Protein AF-A0A022GMH8-F1 (afdb_monomer_lite)

pLDDT: mean 82.44, std 16.6, range [47.62, 97.75]

Sequence (95 aa):
MAPAPASAAEPEPAGDPAERACRGIVFPIDLPARLEAVERELILQALAQTNFNRTAAAPLLGLNLRQLRYRIQQLGIREAMDAADRSAVEGEGTS

Radius of gyration: 18.47 Å; ch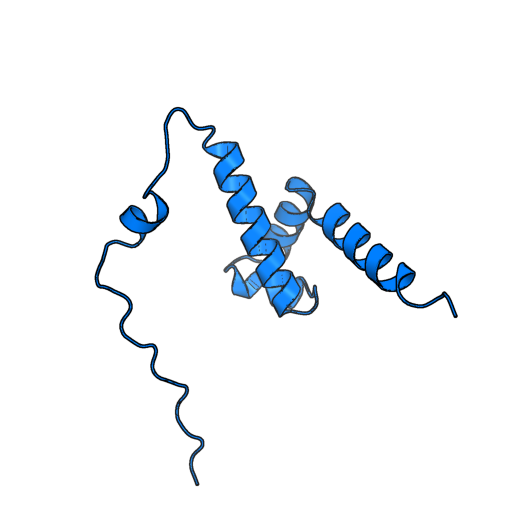ains: 1; bounding box: 39×50×44 Å

Structure (mmCIF, N/CA/C/O backbone):
data_AF-A0A022GMH8-F1
#
_entry.id   AF-A0A022GMH8-F1
#
loop_
_atom_site.group_PDB
_atom_site.id
_atom_site.type_symbol
_atom_site.label_atom_id
_atom_site.label_alt_id
_atom_site.label_comp_id
_atom_site.label_asym_id
_atom_site.label_entity_id
_atom_site.label_seq_id
_atom_site.pdbx_PDB_ins_code
_atom_site.Cartn_x
_atom_site.Cartn_y
_atom_site.Cartn_z
_atom_site.occupancy
_atom_site.B_iso_or_equiv
_atom_site.auth_seq_id
_atom_site.auth_comp_id
_atom_site.auth_asym_id
_atom_site.auth_atom_id
_atom_site.pdbx_PDB_model_num
ATOM 1 N N . MET A 1 1 ? -31.198 -10.768 25.517 1.00 47.62 1 MET A N 1
ATOM 2 C CA . MET A 1 1 ? -31.346 -11.107 24.088 1.00 47.62 1 MET A CA 1
ATOM 3 C C . MET A 1 1 ? -29.985 -10.877 23.454 1.00 47.62 1 MET A C 1
ATOM 5 O O . MET A 1 1 ? -29.527 -9.743 23.454 1.00 47.62 1 MET A O 1
ATOM 9 N N . ALA A 1 2 ? -29.267 -11.950 23.120 1.00 53.09 2 ALA A N 1
ATOM 10 C CA . ALA A 1 2 ? -27.915 -11.870 22.567 1.00 53.09 2 ALA A CA 1
ATOM 11 C C . ALA A 1 2 ? -27.951 -11.262 21.149 1.00 53.09 2 ALA A C 1
ATOM 13 O O . ALA A 1 2 ? -28.904 -11.549 20.421 1.00 53.09 2 ALA A O 1
ATOM 14 N N . PRO A 1 3 ? -26.963 -10.446 20.735 1.00 60.69 3 PRO A N 1
ATOM 15 C CA . PRO A 1 3 ? -26.812 -10.087 19.332 1.00 60.69 3 PRO A CA 1
ATOM 16 C C . PRO A 1 3 ? -26.392 -11.325 18.528 1.00 60.69 3 PRO A C 1
ATOM 18 O O . PRO A 1 3 ? -25.570 -12.126 18.975 1.00 60.69 3 PRO A O 1
ATOM 21 N N . ALA A 1 4 ? -27.006 -11.484 17.357 1.00 54.09 4 ALA A N 1
ATOM 22 C CA . ALA A 1 4 ? -26.732 -12.561 16.417 1.00 54.09 4 ALA A CA 1
ATOM 23 C C . ALA A 1 4 ? -25.241 -12.581 16.019 1.00 54.09 4 ALA A C 1
ATOM 25 O O . ALA A 1 4 ? -24.664 -11.512 15.799 1.00 54.09 4 ALA A O 1
ATOM 26 N N . PRO A 1 5 ? -24.604 -13.762 15.915 1.00 56.34 5 PRO A N 1
ATOM 27 C CA . PRO A 1 5 ? -23.258 -13.855 15.376 1.00 56.34 5 PRO A CA 1
ATOM 28 C C . PRO A 1 5 ? -23.266 -13.421 13.908 1.00 56.34 5 PRO A C 1
ATOM 30 O O . PRO A 1 5 ? -24.176 -13.758 13.148 1.00 56.34 5 PRO A O 1
ATOM 33 N N . ALA A 1 6 ? -22.241 -12.649 13.549 1.00 56.31 6 ALA A N 1
ATOM 34 C CA . ALA A 1 6 ? -21.926 -12.262 12.187 1.00 56.31 6 ALA A CA 1
ATOM 35 C C . ALA A 1 6 ? -22.020 -13.474 11.256 1.00 56.31 6 ALA A C 1
ATOM 37 O O . ALA A 1 6 ? -21.540 -14.559 11.590 1.00 56.31 6 ALA A O 1
ATOM 38 N N . SER A 1 7 ? -22.667 -13.248 10.113 1.00 55.72 7 SER A N 1
ATOM 39 C CA . SER A 1 7 ? -22.816 -14.191 9.013 1.00 55.72 7 SER A CA 1
ATOM 40 C C . SER A 1 7 ? -21.538 -15.001 8.834 1.00 55.72 7 SER A C 1
ATOM 42 O O . SER A 1 7 ? -20.483 -14.453 8.511 1.00 55.72 7 SER A O 1
ATOM 44 N N . ALA A 1 8 ? -21.653 -16.303 9.085 1.00 51.81 8 ALA A N 1
ATOM 45 C CA . ALA A 1 8 ? -20.647 -17.276 8.727 1.00 51.81 8 ALA A CA 1
ATOM 46 C C . ALA A 1 8 ? -20.331 -17.091 7.241 1.00 51.81 8 ALA A C 1
ATOM 48 O O . ALA A 1 8 ? -21.229 -17.140 6.400 1.00 51.81 8 ALA A O 1
ATOM 49 N N . ALA A 1 9 ? -19.060 -16.823 6.951 1.00 54.38 9 ALA A N 1
ATOM 50 C CA . ALA A 1 9 ? -18.524 -16.915 5.611 1.00 54.38 9 ALA A CA 1
ATOM 51 C C . ALA A 1 9 ? -18.862 -18.307 5.067 1.00 54.38 9 ALA A C 1
ATOM 53 O O . ALA A 1 9 ? -18.509 -19.323 5.674 1.00 54.38 9 ALA A O 1
ATOM 54 N N . GLU A 1 10 ? -19.586 -18.343 3.955 1.00 52.91 10 GLU A N 1
ATOM 55 C CA . GLU A 1 10 ? -19.714 -19.545 3.144 1.00 52.91 10 GLU A CA 1
ATOM 56 C C . GLU A 1 10 ? -18.303 -20.065 2.807 1.00 52.91 10 GLU A C 1
ATOM 58 O O . GLU A 1 10 ? -17.378 -19.267 2.619 1.00 52.91 10 GLU A O 1
ATOM 63 N N . PRO A 1 11 ? -18.087 -21.389 2.762 1.00 59.16 11 PRO A N 1
ATOM 64 C CA . PRO A 1 11 ? -16.795 -21.938 2.387 1.00 59.16 11 PRO A CA 1
ATOM 65 C C . PRO A 1 11 ? -16.537 -21.652 0.899 1.00 59.16 11 PRO A C 1
ATOM 67 O O . PRO A 1 11 ? -17.041 -22.347 0.019 1.00 59.16 11 PRO A O 1
ATOM 70 N N . GLU A 1 12 ? -15.744 -20.616 0.625 1.00 59.72 12 GLU A N 1
ATOM 71 C CA . GLU A 1 12 ? -15.061 -20.387 -0.655 1.00 59.72 12 GLU A CA 1
ATOM 72 C C . GLU A 1 12 ? -14.362 -21.687 -1.122 1.00 59.72 12 GLU A C 1
ATOM 74 O O . GLU A 1 12 ? -13.872 -22.456 -0.287 1.00 59.72 12 GLU A O 1
ATOM 79 N N . PRO A 1 13 ? -14.291 -21.972 -2.438 1.00 60.72 13 PRO A N 1
ATOM 80 C CA . PRO A 1 13 ? -13.807 -23.253 -2.941 1.00 60.72 13 PRO A CA 1
ATOM 81 C C . PRO A 1 13 ? -12.371 -23.517 -2.474 1.00 60.72 13 PRO A C 1
ATOM 83 O O . PRO A 1 13 ? -11.493 -22.660 -2.592 1.00 60.72 13 PRO A O 1
ATOM 86 N N . ALA A 1 14 ? -12.148 -24.725 -1.955 1.00 63.59 14 ALA A N 1
ATOM 87 C CA . ALA A 1 14 ? -10.869 -25.234 -1.476 1.00 63.59 14 ALA A CA 1
ATOM 88 C C . ALA A 1 14 ? -9.831 -25.316 -2.614 1.00 63.59 14 ALA A C 1
ATOM 90 O O . ALA A 1 14 ? -9.658 -26.356 -3.244 1.00 63.59 14 ALA A O 1
ATOM 91 N N . GLY A 1 15 ? -9.156 -24.204 -2.891 1.00 70.06 15 GLY A N 1
ATOM 92 C CA . GLY A 1 15 ? -8.040 -24.106 -3.827 1.00 70.06 15 GLY A CA 1
ATOM 93 C C . GLY A 1 15 ? -6.931 -23.228 -3.257 1.00 70.06 15 GLY A C 1
ATOM 94 O O . GLY A 1 15 ? -7.182 -22.382 -2.396 1.00 70.06 15 GLY A O 1
ATOM 95 N N . ASP A 1 16 ? -5.705 -23.436 -3.731 1.00 84.38 16 ASP A N 1
ATOM 96 C CA . ASP A 1 16 ? -4.546 -22.670 -3.279 1.00 84.38 16 ASP A CA 1
ATOM 97 C C . ASP A 1 16 ? -4.720 -21.174 -3.644 1.00 84.38 16 ASP A C 1
ATOM 99 O O . ASP A 1 16 ? -4.970 -20.843 -4.812 1.00 84.38 16 ASP A O 1
ATOM 103 N N . PRO A 1 17 ? -4.629 -20.242 -2.673 1.00 84.38 17 PRO A N 1
ATOM 104 C CA . PRO A 1 17 ? -4.827 -18.816 -2.930 1.00 84.38 17 PRO A CA 1
ATOM 105 C C . PRO A 1 17 ? -3.789 -18.249 -3.906 1.00 84.38 17 PRO A C 1
ATOM 107 O O . PRO A 1 17 ? -4.105 -17.334 -4.671 1.00 84.38 17 PRO A O 1
ATOM 110 N N . ALA A 1 18 ? -2.572 -18.799 -3.919 1.00 84.75 18 ALA A N 1
ATOM 111 C CA . ALA A 1 18 ? -1.517 -18.382 -4.829 1.00 84.75 18 ALA A CA 1
ATOM 112 C C . ALA A 1 18 ? -1.824 -18.827 -6.265 1.00 84.75 18 ALA A C 1
ATOM 114 O O . ALA A 1 18 ? -1.672 -18.032 -7.193 1.00 84.75 18 ALA A O 1
ATOM 115 N N . GLU A 1 19 ? -2.333 -20.050 -6.459 1.00 89.19 19 GLU A N 1
ATOM 116 C CA . GLU A 1 19 ? -2.783 -20.516 -7.781 1.00 89.19 19 GLU A CA 1
ATOM 117 C C . GLU A 1 19 ? -3.861 -19.582 -8.345 1.00 89.19 19 GLU A C 1
ATOM 119 O O . GLU A 1 19 ? -3.815 -19.181 -9.510 1.00 89.19 19 GLU A O 1
ATOM 124 N N . ARG A 1 20 ? -4.809 -19.176 -7.497 1.00 87.44 20 ARG A N 1
ATOM 125 C CA . ARG A 1 20 ? -5.901 -18.275 -7.875 1.00 87.44 20 ARG A CA 1
ATOM 126 C C . ARG A 1 20 ? -5.408 -16.883 -8.260 1.00 87.44 20 ARG A C 1
ATOM 128 O O . ARG A 1 20 ? -5.860 -16.351 -9.270 1.00 87.44 20 ARG A O 1
ATOM 135 N N . ALA A 1 21 ? -4.477 -16.316 -7.496 1.00 86.38 21 ALA A N 1
ATOM 136 C CA . ALA A 1 21 ? -3.884 -15.012 -7.794 1.00 86.38 21 ALA A CA 1
ATOM 137 C C . ALA A 1 21 ? -3.069 -15.023 -9.099 1.00 86.38 21 ALA A C 1
ATOM 139 O O . ALA A 1 21 ? -3.034 -14.024 -9.818 1.00 86.38 21 ALA A O 1
ATOM 140 N N . CYS A 1 22 ? -2.439 -16.156 -9.418 1.00 89.56 22 CYS A N 1
ATOM 141 C CA . CYS A 1 22 ? -1.605 -16.317 -10.607 1.00 89.56 22 CYS A CA 1
ATOM 142 C C . CYS A 1 22 ? -2.379 -16.759 -11.862 1.00 89.56 22 CYS A C 1
ATOM 144 O O . CYS A 1 22 ? -1.826 -16.752 -12.966 1.00 89.56 22 CYS A O 1
ATOM 146 N N . ARG A 1 23 ? -3.652 -17.151 -11.729 1.00 92.56 23 ARG A N 1
ATOM 147 C CA . ARG A 1 23 ? -4.467 -17.642 -12.845 1.00 92.56 23 ARG A CA 1
ATOM 148 C C . ARG A 1 23 ? -4.667 -16.547 -13.898 1.00 92.56 23 ARG A C 1
ATOM 150 O O . ARG A 1 23 ? -5.169 -15.469 -13.603 1.00 92.56 23 ARG A O 1
ATOM 157 N N . GLY A 1 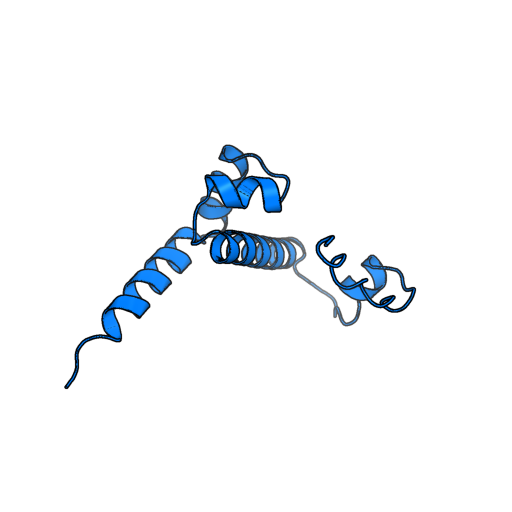24 ? -4.322 -16.854 -15.150 1.00 89.38 24 GLY A N 1
ATOM 158 C CA . GLY A 1 24 ? -4.517 -15.950 -16.292 1.00 89.38 24 GLY A CA 1
ATOM 159 C C . GLY A 1 24 ? -3.395 -14.930 -16.515 1.00 89.38 24 GLY A C 1
ATOM 160 O O . GLY A 1 24 ? -3.533 -14.070 -17.382 1.00 89.38 24 GLY A O 1
ATOM 161 N N . ILE A 1 25 ? -2.281 -15.019 -15.779 1.00 92.69 25 ILE A N 1
ATOM 162 C CA . ILE A 1 25 ? -1.085 -14.218 -16.066 1.00 92.69 25 ILE A CA 1
ATOM 163 C C . ILE A 1 25 ? -0.427 -14.728 -17.356 1.00 92.69 25 ILE A C 1
ATOM 165 O O . ILE A 1 25 ? -0.126 -15.914 -17.487 1.00 92.69 25 ILE A O 1
ATOM 169 N N . VAL A 1 26 ? -0.183 -13.817 -18.301 1.00 93.69 26 VAL A N 1
ATOM 170 C CA . VAL A 1 26 ? 0.507 -14.089 -19.570 1.00 93.69 26 VAL A CA 1
ATOM 171 C C . VAL A 1 26 ? 1.896 -13.465 -19.521 1.00 93.69 26 VAL A C 1
ATOM 173 O O . VAL A 1 26 ? 2.032 -12.299 -19.166 1.00 93.69 26 VAL A O 1
ATOM 176 N N . PHE A 1 27 ? 2.921 -14.236 -19.875 1.00 93.88 27 PHE A N 1
ATOM 177 C CA . PHE A 1 27 ? 4.320 -13.808 -19.834 1.00 93.88 27 PHE A CA 1
ATOM 178 C C . PHE A 1 27 ? 4.819 -13.303 -21.200 1.00 93.88 27 PHE A C 1
ATOM 180 O O . PHE A 1 27 ? 4.318 -13.762 -22.230 1.00 93.88 27 PHE A O 1
ATOM 187 N N . PRO A 1 28 ? 5.843 -12.425 -21.229 1.00 95.06 28 PRO A N 1
ATOM 188 C CA . PRO A 1 28 ? 6.567 -11.858 -20.083 1.00 95.06 28 PRO A CA 1
ATOM 189 C C . PRO A 1 28 ? 5.793 -10.730 -19.381 1.00 95.06 28 PRO A C 1
ATOM 191 O O . PRO A 1 28 ? 5.028 -10.009 -20.014 1.00 95.06 28 PRO A O 1
ATOM 194 N N . ILE A 1 29 ? 6.024 -10.566 -18.075 1.00 95.75 29 ILE A N 1
ATOM 195 C CA . ILE A 1 29 ? 5.452 -9.473 -17.274 1.00 95.75 29 ILE A CA 1
ATOM 196 C C . ILE A 1 29 ? 6.542 -8.614 -16.637 1.00 95.75 29 ILE A C 1
ATOM 198 O O . ILE A 1 29 ? 7.636 -9.100 -16.349 1.00 95.75 29 ILE A O 1
ATOM 202 N N . ASP A 1 30 ? 6.194 -7.364 -16.343 1.00 96.44 30 ASP A N 1
ATOM 203 C CA . ASP A 1 30 ? 6.931 -6.504 -15.418 1.00 96.44 30 ASP A CA 1
ATOM 204 C C . ASP A 1 30 ? 6.400 -6.740 -13.994 1.00 96.44 30 ASP A C 1
ATOM 206 O O . ASP A 1 30 ? 5.329 -6.259 -13.608 1.00 96.44 30 ASP A O 1
ATOM 210 N N . LEU A 1 31 ? 7.115 -7.574 -13.236 1.00 94.69 31 LEU A N 1
ATOM 211 C CA . LEU A 1 31 ? 6.724 -7.935 -11.875 1.00 94.69 31 LEU A CA 1
ATOM 212 C C . LEU A 1 31 ? 6.715 -6.719 -10.922 1.00 94.69 31 LEU A C 1
ATOM 214 O O . LEU A 1 31 ? 5.701 -6.553 -10.238 1.00 94.69 31 LEU A O 1
ATOM 218 N N . PRO A 1 32 ? 7.764 -5.867 -10.866 1.00 95.31 32 PRO A N 1
ATOM 219 C CA . PRO A 1 32 ? 7.744 -4.635 -10.073 1.00 95.31 32 PRO A CA 1
ATOM 220 C C . PRO A 1 32 ? 6.499 -3.773 -10.312 1.00 95.31 32 PRO A C 1
ATOM 222 O O . PRO A 1 32 ? 5.763 -3.502 -9.362 1.00 95.31 32 PRO A O 1
ATOM 225 N N . ALA A 1 33 ? 6.196 -3.434 -11.569 1.00 93.56 33 ALA A N 1
ATOM 226 C CA . ALA A 1 33 ? 5.054 -2.578 -11.896 1.00 93.56 33 ALA A CA 1
ATOM 227 C C . ALA A 1 33 ? 3.711 -3.207 -11.483 1.00 93.56 33 ALA A C 1
ATOM 229 O O . ALA A 1 33 ? 2.798 -2.527 -11.007 1.00 93.56 33 ALA A O 1
ATOM 230 N N . ARG A 1 34 ? 3.577 -4.532 -11.626 1.00 94.25 34 ARG A N 1
ATOM 231 C CA . ARG A 1 34 ? 2.363 -5.248 -11.219 1.00 94.25 34 ARG A CA 1
ATOM 232 C C . ARG A 1 34 ? 2.160 -5.226 -9.704 1.00 94.25 34 ARG A C 1
ATOM 234 O O . ARG A 1 34 ? 1.027 -5.042 -9.261 1.00 94.25 34 ARG A O 1
ATOM 241 N N . LEU A 1 35 ? 3.223 -5.419 -8.923 1.00 94.81 35 LEU A N 1
ATOM 242 C CA . LEU A 1 35 ? 3.150 -5.382 -7.460 1.00 94.81 35 LEU A CA 1
ATOM 243 C C . LEU A 1 35 ? 2.835 -3.976 -6.947 1.00 94.81 35 LEU A C 1
ATOM 245 O O . LEU A 1 35 ? 2.017 -3.843 -6.041 1.00 94.81 35 LEU A O 1
ATOM 249 N N . GLU A 1 36 ? 3.412 -2.940 -7.557 1.00 94.94 36 GLU A N 1
ATOM 250 C CA . GLU A 1 36 ? 3.090 -1.545 -7.235 1.00 94.94 36 GLU A CA 1
ATOM 251 C C . GLU A 1 36 ? 1.618 -1.222 -7.502 1.00 94.94 36 GLU A C 1
ATOM 253 O O . GLU A 1 36 ? 0.965 -0.597 -6.667 1.00 94.94 36 GLU A O 1
ATOM 258 N N . ALA A 1 37 ? 1.060 -1.700 -8.620 1.00 93.56 37 ALA A N 1
ATOM 259 C CA . ALA A 1 37 ? -0.358 -1.522 -8.925 1.00 93.56 37 ALA A CA 1
ATOM 260 C C . ALA A 1 37 ? -1.261 -2.196 -7.877 1.00 93.56 37 ALA A C 1
ATOM 262 O O . ALA A 1 37 ? -2.208 -1.580 -7.392 1.00 93.56 37 ALA A O 1
ATOM 263 N N . VAL A 1 38 ? -0.954 -3.437 -7.483 1.00 95.25 38 VAL A N 1
ATOM 264 C CA . VAL A 1 38 ? -1.715 -4.145 -6.438 1.00 95.25 38 VAL A CA 1
ATOM 265 C C . VAL A 1 38 ? -1.587 -3.435 -5.090 1.00 95.25 38 VAL A C 1
ATOM 267 O O . VAL A 1 38 ? -2.589 -3.219 -4.412 1.00 95.25 38 VAL A O 1
ATOM 270 N N . GLU A 1 39 ? -0.375 -3.030 -4.704 1.00 96.25 39 GLU A N 1
ATOM 271 C CA . GLU A 1 39 ? -0.143 -2.293 -3.461 1.00 96.25 39 GLU A CA 1
ATOM 272 C C . GLU A 1 39 ? -0.917 -0.968 -3.441 1.00 96.25 39 GLU A C 1
ATOM 274 O O . GLU A 1 39 ? -1.549 -0.631 -2.437 1.00 96.25 39 GLU A O 1
ATOM 279 N N . ARG A 1 40 ? -0.928 -0.242 -4.565 1.00 96.06 40 ARG A N 1
ATOM 280 C CA . 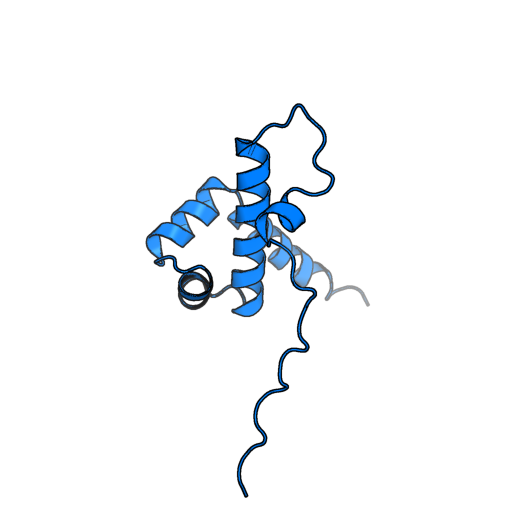ARG A 1 40 ? -1.680 1.003 -4.731 1.00 96.06 40 ARG A CA 1
ATOM 281 C C . ARG A 1 40 ? -3.172 0.804 -4.487 1.00 96.06 40 ARG A C 1
ATOM 283 O O . ARG A 1 40 ? -3.759 1.562 -3.715 1.00 96.06 40 ARG A O 1
ATOM 290 N N . GLU A 1 41 ? -3.771 -0.202 -5.116 1.00 95.88 41 GLU A N 1
ATOM 291 C CA . GLU A 1 41 ? -5.201 -0.497 -4.970 1.00 95.88 41 GLU A CA 1
ATOM 292 C C . GLU A 1 41 ? -5.561 -0.886 -3.531 1.00 95.88 41 GLU A C 1
ATOM 294 O O . GLU A 1 41 ? -6.527 -0.366 -2.973 1.00 95.88 41 GLU A O 1
ATOM 299 N N . LEU A 1 42 ? -4.745 -1.720 -2.878 1.00 96.56 42 LEU A N 1
ATOM 300 C CA . LEU A 1 42 ? -4.963 -2.096 -1.477 1.00 96.56 42 LEU A CA 1
ATOM 301 C C . LEU A 1 42 ? -4.889 -0.885 -0.538 1.00 96.56 42 LEU A C 1
ATOM 303 O O . LEU A 1 42 ? -5.719 -0.740 0.362 1.00 96.56 42 LEU A O 1
ATOM 307 N N . ILE A 1 43 ? -3.926 0.015 -0.758 1.00 95.81 43 ILE A N 1
ATOM 308 C CA . ILE A 1 43 ? -3.805 1.248 0.027 1.00 95.81 43 ILE A CA 1
ATOM 309 C C . ILE A 1 43 ? -5.021 2.152 -0.181 1.00 95.81 43 ILE A C 1
ATOM 311 O O . ILE A 1 43 ? -5.564 2.667 0.797 1.00 95.81 43 ILE A O 1
ATOM 315 N N . LEU A 1 44 ? -5.468 2.337 -1.425 1.00 95.69 44 LEU A N 1
ATOM 316 C CA . LEU A 1 44 ? -6.661 3.127 -1.730 1.00 95.69 44 LEU A CA 1
ATOM 317 C C . LEU A 1 44 ? -7.911 2.542 -1.075 1.00 95.69 44 LEU A C 1
ATOM 319 O O . LEU A 1 44 ? -8.679 3.286 -0.468 1.00 95.69 44 LEU A O 1
ATOM 323 N N . GLN A 1 45 ? -8.087 1.223 -1.126 1.00 95.88 45 GLN A N 1
ATOM 324 C CA . GLN A 1 45 ? -9.225 0.549 -0.510 1.00 95.88 45 GLN A CA 1
ATOM 325 C C . GLN A 1 45 ? -9.221 0.696 1.018 1.00 95.88 45 GLN A C 1
ATOM 327 O O . GLN A 1 45 ? -10.259 0.992 1.610 1.00 95.88 45 GLN A O 1
ATOM 332 N N . ALA A 1 46 ? -8.064 0.536 1.667 1.00 96.94 46 ALA A N 1
ATOM 333 C CA . ALA A 1 46 ? -7.934 0.739 3.109 1.00 96.94 46 ALA A CA 1
ATOM 334 C C . ALA A 1 46 ? -8.204 2.196 3.509 1.00 96.94 46 ALA A C 1
ATOM 336 O O . ALA A 1 46 ? -8.853 2.444 4.521 1.00 96.94 46 ALA A O 1
ATOM 337 N N . LEU A 1 47 ? -7.739 3.164 2.712 1.00 95.31 47 LEU A N 1
ATOM 338 C CA . LEU A 1 47 ? -8.029 4.580 2.930 1.00 95.31 47 LEU A CA 1
ATOM 339 C C . LEU A 1 47 ? -9.516 4.884 2.746 1.00 95.31 47 LEU A C 1
ATOM 341 O O . LEU A 1 47 ? -10.092 5.558 3.591 1.00 95.31 47 LEU A O 1
ATOM 345 N N . ALA A 1 48 ? -10.154 4.375 1.694 1.00 94.38 48 ALA A N 1
ATOM 346 C CA . ALA A 1 48 ? -11.578 4.585 1.452 1.00 94.38 48 ALA A CA 1
ATOM 347 C C . ALA A 1 48 ? -12.437 4.044 2.609 1.00 94.38 48 ALA A C 1
ATOM 349 O O . ALA A 1 48 ? -13.334 4.736 3.081 1.00 94.38 48 ALA A O 1
ATOM 350 N N . GLN A 1 49 ? -12.107 2.859 3.138 1.00 95.56 49 GLN A N 1
ATOM 351 C CA . GLN A 1 49 ? -12.802 2.272 4.292 1.00 95.56 49 GLN A CA 1
ATOM 352 C C . GLN A 1 49 ? -12.690 3.108 5.574 1.00 95.56 49 GLN A C 1
ATOM 354 O O . GLN A 1 49 ? -13.536 2.995 6.458 1.00 95.56 49 GLN A O 1
ATOM 359 N N . THR A 1 50 ? -11.660 3.946 5.696 1.00 95.94 50 THR A N 1
ATOM 360 C CA . THR A 1 50 ? -11.425 4.773 6.884 1.00 95.94 50 THR A CA 1
ATOM 361 C C . THR A 1 50 ? -11.696 6.255 6.649 1.00 95.94 50 THR A C 1
ATOM 363 O O . THR A 1 50 ? -11.196 7.089 7.409 1.00 95.94 50 THR A O 1
ATOM 366 N N . ASN A 1 51 ? -12.463 6.611 5.611 1.00 93.62 51 ASN A N 1
ATOM 367 C CA . ASN A 1 51 ? -12.700 8.002 5.203 1.00 93.62 51 ASN A CA 1
ATOM 368 C C . ASN A 1 51 ? -11.383 8.782 5.035 1.00 93.62 51 ASN A C 1
ATOM 370 O O . ASN A 1 51 ? -11.206 9.885 5.549 1.00 93.62 51 ASN A O 1
ATOM 374 N N . PHE A 1 52 ? -10.413 8.152 4.375 1.00 92.31 52 PHE A N 1
ATOM 375 C CA . PHE A 1 52 ? -9.058 8.644 4.130 1.00 92.31 52 PHE A CA 1
ATOM 376 C C . PHE A 1 52 ? -8.237 8.952 5.397 1.00 92.31 52 PHE A C 1
ATOM 378 O O . PHE A 1 52 ? -7.191 9.613 5.336 1.00 92.31 52 PHE A O 1
ATOM 385 N N . ASN A 1 53 ? -8.632 8.404 6.553 1.00 93.62 53 ASN A N 1
ATOM 386 C CA . ASN A 1 53 ? -7.858 8.491 7.784 1.00 93.62 53 ASN A CA 1
ATOM 387 C C . ASN A 1 53 ? -6.674 7.512 7.758 1.00 93.62 53 ASN A C 1
ATOM 389 O O . ASN A 1 53 ? -6.802 6.318 8.039 1.00 93.62 53 ASN A O 1
ATOM 393 N N . ARG A 1 54 ? -5.480 8.046 7.478 1.00 94.25 54 ARG A N 1
ATOM 394 C CA . ARG A 1 54 ? -4.223 7.279 7.389 1.00 94.25 54 ARG A CA 1
ATOM 395 C C . ARG A 1 54 ? -3.856 6.553 8.682 1.00 94.25 54 ARG A C 1
ATOM 397 O O . ARG A 1 54 ? -3.291 5.466 8.624 1.00 94.25 54 ARG A O 1
ATOM 404 N N . THR A 1 55 ? -4.154 7.141 9.839 1.00 96.38 55 THR A N 1
ATOM 405 C CA . THR A 1 55 ? -3.857 6.526 11.141 1.00 96.38 55 THR A CA 1
ATOM 406 C C . THR A 1 55 ? -4.697 5.270 11.353 1.00 96.38 55 THR A C 1
ATOM 408 O O . THR A 1 55 ? -4.178 4.279 11.856 1.00 96.38 55 THR A O 1
ATOM 411 N N . ALA A 1 56 ? -5.956 5.288 10.906 1.00 96.44 56 ALA A N 1
ATOM 412 C CA . ALA A 1 56 ? -6.847 4.132 10.955 1.00 96.44 56 ALA A CA 1
ATOM 413 C C . ALA A 1 56 ? -6.606 3.127 9.810 1.00 96.44 56 ALA A C 1
ATOM 415 O O . ALA A 1 56 ? -6.822 1.937 10.002 1.00 96.44 56 ALA A O 1
ATOM 416 N N . ALA A 1 57 ? -6.131 3.573 8.640 1.00 97.06 57 ALA A N 1
ATOM 417 C CA . ALA A 1 57 ? -5.889 2.699 7.484 1.00 97.06 57 ALA A CA 1
ATOM 418 C C . ALA A 1 57 ? -4.632 1.827 7.633 1.00 97.06 57 ALA A C 1
ATOM 420 O O . ALA A 1 57 ? -4.616 0.681 7.197 1.00 97.06 57 ALA A O 1
ATOM 421 N N . ALA A 1 58 ? -3.572 2.356 8.253 1.00 97.50 58 ALA A N 1
ATOM 422 C CA . ALA A 1 58 ? -2.308 1.638 8.427 1.00 97.50 58 ALA A CA 1
ATOM 423 C C . ALA A 1 58 ? -2.462 0.242 9.075 1.00 97.50 58 ALA A C 1
ATOM 425 O O . ALA A 1 58 ? -1.964 -0.724 8.488 1.00 97.50 58 ALA A O 1
ATOM 426 N N . PRO A 1 59 ? -3.182 0.081 10.208 1.00 97.75 59 PRO A N 1
ATOM 427 C CA . PRO A 1 59 ? -3.362 -1.234 10.822 1.00 97.75 59 PRO A CA 1
ATOM 428 C C . PRO A 1 59 ? -4.169 -2.219 9.963 1.00 97.75 59 PRO A C 1
ATOM 430 O O . PRO A 1 59 ? -3.923 -3.416 10.077 1.00 97.75 59 PRO A O 1
ATOM 433 N N . LEU A 1 60 ? -5.059 -1.762 9.067 1.00 97.06 60 LEU A N 1
ATOM 434 C CA . LEU A 1 60 ? -5.793 -2.652 8.148 1.00 97.06 60 LEU A CA 1
ATOM 435 C C . LEU A 1 60 ? -4.864 -3.370 7.158 1.00 97.06 60 LEU A C 1
ATOM 437 O O . LEU A 1 60 ? -5.177 -4.460 6.693 1.00 97.06 60 LEU A O 1
ATOM 441 N N . LEU A 1 61 ? -3.713 -2.765 6.862 1.00 96.44 61 LEU A N 1
ATOM 442 C CA . LEU A 1 61 ? -2.689 -3.309 5.969 1.00 96.44 61 LEU A CA 1
ATOM 443 C C . LEU A 1 61 ? -1.549 -4.003 6.732 1.00 96.44 61 LEU A C 1
ATOM 445 O O . LEU A 1 61 ? -0.568 -4.420 6.121 1.00 96.44 61 LEU A O 1
ATOM 449 N N . GLY A 1 62 ? -1.623 -4.074 8.067 1.00 97.31 62 GLY A N 1
ATOM 450 C CA . GLY A 1 62 ? -0.523 -4.573 8.900 1.00 97.31 62 GLY A CA 1
ATOM 451 C C . GLY A 1 62 ? 0.727 -3.682 8.870 1.00 97.31 62 GLY A C 1
ATOM 452 O O . GLY A 1 62 ? 1.825 -4.142 9.180 1.00 97.31 62 GLY A O 1
ATOM 453 N N . LEU A 1 63 ? 0.580 -2.410 8.489 1.00 96.62 63 LEU A N 1
ATOM 454 C CA . LEU A 1 63 ? 1.665 -1.436 8.409 1.00 96.62 63 LEU A CA 1
ATOM 455 C C . LEU A 1 63 ? 1.608 -0.465 9.588 1.00 96.62 63 LEU A C 1
ATOM 457 O O . LEU A 1 63 ? 0.551 -0.182 10.151 1.00 96.62 63 LEU A O 1
ATOM 461 N N . ASN A 1 64 ? 2.746 0.138 9.921 1.00 97.25 64 ASN A N 1
ATOM 462 C CA . ASN A 1 64 ? 2.739 1.330 10.760 1.00 97.25 64 ASN A CA 1
ATOM 463 C C . ASN A 1 64 ? 2.452 2.595 9.928 1.00 97.25 64 ASN A C 1
ATOM 465 O O . ASN A 1 64 ? 2.614 2.633 8.704 1.00 97.25 64 ASN A O 1
ATOM 469 N N . LEU A 1 65 ? 2.068 3.679 10.607 1.00 95.69 65 LEU A N 1
ATOM 470 C CA . LEU A 1 65 ? 1.714 4.941 9.951 1.00 95.69 65 LEU A CA 1
ATOM 471 C C . LEU A 1 65 ? 2.867 5.525 9.114 1.00 95.69 65 LEU A C 1
ATOM 473 O O . LEU A 1 65 ? 2.633 6.137 8.073 1.00 95.69 65 LEU A O 1
ATOM 477 N N . ARG A 1 66 ? 4.121 5.354 9.553 1.00 96.25 66 ARG A N 1
ATOM 478 C CA . ARG A 1 66 ? 5.289 5.866 8.825 1.00 96.25 66 ARG A CA 1
ATOM 479 C C . ARG A 1 66 ? 5.455 5.137 7.490 1.00 96.25 66 ARG A C 1
ATOM 481 O O . ARG A 1 66 ? 5.623 5.806 6.476 1.00 96.25 66 ARG A O 1
ATOM 488 N N . GLN A 1 67 ? 5.362 3.809 7.491 1.00 97.06 67 GLN A N 1
ATOM 489 C CA . GLN A 1 67 ? 5.413 2.977 6.288 1.00 97.06 67 GLN A CA 1
ATOM 490 C C . GLN A 1 67 ? 4.298 3.360 5.317 1.00 97.06 67 GLN A C 1
ATOM 492 O O . GLN A 1 67 ? 4.587 3.644 4.158 1.00 97.06 67 GLN A O 1
ATOM 497 N N . LEU A 1 68 ? 3.057 3.471 5.802 1.00 96.25 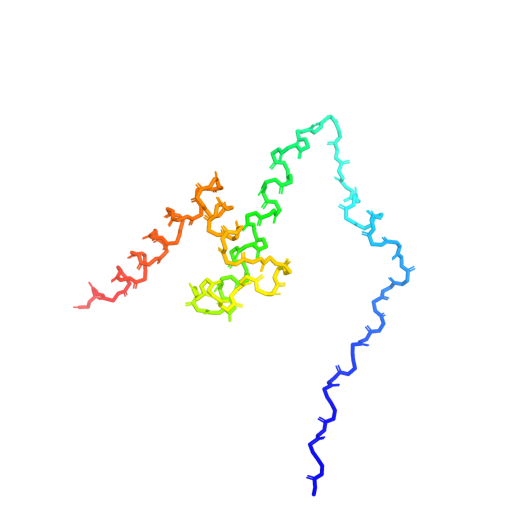68 LEU A N 1
ATOM 498 C CA . LEU A 1 68 ? 1.924 3.861 4.964 1.00 96.25 68 LEU A CA 1
ATOM 499 C C . LEU A 1 68 ? 2.150 5.222 4.288 1.00 96.25 68 LEU A C 1
ATOM 501 O O . LEU A 1 68 ? 1.924 5.361 3.089 1.00 96.25 68 LEU A O 1
ATOM 505 N N . ARG A 1 69 ? 2.633 6.230 5.029 1.00 94.56 69 ARG A N 1
ATOM 506 C CA . ARG A 1 69 ? 2.919 7.553 4.447 1.00 94.56 69 ARG A CA 1
ATOM 507 C C . ARG A 1 69 ? 3.961 7.486 3.334 1.00 94.56 69 ARG A C 1
ATOM 509 O O . ARG A 1 69 ? 3.770 8.144 2.316 1.00 94.56 69 ARG A O 1
ATOM 516 N N . TYR A 1 70 ? 5.026 6.704 3.515 1.00 96.31 70 TYR A N 1
ATOM 517 C CA . TYR A 1 70 ? 6.027 6.525 2.464 1.00 96.31 70 TYR A CA 1
ATOM 518 C C . TYR A 1 70 ? 5.434 5.847 1.232 1.00 96.31 70 TYR A C 1
ATOM 520 O O . TYR A 1 70 ? 5.644 6.344 0.133 1.00 96.31 70 TYR A O 1
ATOM 528 N N . ARG A 1 71 ? 4.645 4.778 1.400 1.00 94.69 71 ARG A N 1
ATOM 529 C CA . ARG A 1 71 ? 3.988 4.100 0.270 1.00 94.69 71 ARG A CA 1
ATOM 530 C C . ARG A 1 71 ? 3.064 5.040 -0.503 1.00 94.69 71 ARG A C 1
ATOM 532 O O . ARG A 1 71 ? 3.155 5.109 -1.720 1.00 94.69 71 ARG A O 1
ATOM 539 N N . ILE A 1 72 ? 2.257 5.842 0.197 1.00 94.12 72 ILE A N 1
ATOM 540 C CA . ILE A 1 72 ? 1.379 6.851 -0.423 1.00 94.12 72 ILE A CA 1
ATOM 541 C C . ILE A 1 72 ? 2.172 7.861 -1.261 1.00 94.12 72 ILE A C 1
ATOM 543 O O . ILE A 1 72 ? 1.719 8.251 -2.335 1.00 94.12 72 ILE A O 1
ATOM 547 N N . GLN A 1 73 ? 3.330 8.304 -0.765 1.00 93.19 73 GLN A N 1
ATOM 548 C CA . GLN A 1 73 ? 4.181 9.253 -1.479 1.00 93.19 73 GLN A CA 1
ATOM 549 C C . GLN A 1 73 ? 4.856 8.612 -2.696 1.00 93.19 73 GLN A C 1
ATOM 551 O O . GLN A 1 73 ? 4.867 9.217 -3.760 1.00 93.19 73 GLN A O 1
ATOM 556 N N . GLN A 1 74 ? 5.413 7.409 -2.540 1.00 92.50 74 GLN A N 1
ATOM 557 C CA . GLN A 1 74 ? 6.131 6.712 -3.610 1.00 92.50 74 GLN A CA 1
ATOM 558 C C . GLN A 1 74 ? 5.202 6.296 -4.757 1.00 92.50 74 GLN A C 1
ATOM 560 O O . GLN A 1 74 ? 5.570 6.431 -5.914 1.00 92.50 74 GLN A O 1
ATOM 565 N N . LEU A 1 75 ? 3.979 5.860 -4.443 1.00 90.69 75 LEU A N 1
ATOM 566 C CA . LEU A 1 75 ? 3.008 5.369 -5.427 1.00 90.69 75 LEU A CA 1
ATOM 567 C C . LEU A 1 75 ? 2.137 6.480 -6.049 1.00 90.69 75 LEU A C 1
ATOM 569 O O . LEU A 1 75 ? 1.136 6.179 -6.699 1.00 90.69 75 LEU A O 1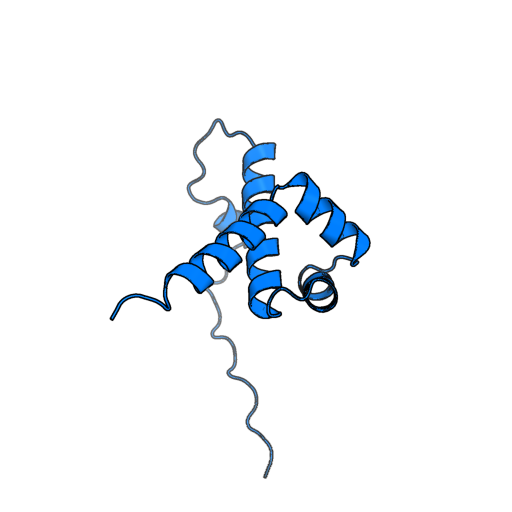
ATOM 573 N N . GLY A 1 76 ? 2.437 7.761 -5.795 1.00 89.56 76 GLY A N 1
ATOM 574 C CA . GLY A 1 76 ? 1.656 8.889 -6.332 1.00 89.56 76 GLY A CA 1
ATOM 575 C C . GLY A 1 76 ? 0.191 8.930 -5.866 1.00 89.56 76 GLY A C 1
ATOM 576 O O . GLY A 1 76 ? -0.650 9.597 -6.462 1.00 89.56 76 GLY A O 1
ATOM 577 N N . ILE A 1 77 ? -0.154 8.224 -4.784 1.00 83.44 77 ILE A N 1
ATOM 578 C CA . ILE A 1 77 ? -1.543 8.092 -4.306 1.00 83.44 77 ILE A CA 1
ATOM 579 C C . ILE A 1 77 ? -2.088 9.429 -3.800 1.00 83.44 77 ILE A C 1
ATOM 581 O O . ILE A 1 77 ? -3.287 9.681 -3.884 1.00 83.44 77 ILE A O 1
ATOM 585 N N . ARG A 1 78 ? -1.209 10.304 -3.297 1.00 80.00 78 ARG A N 1
ATOM 586 C CA . ARG A 1 78 ? -1.591 11.643 -2.836 1.00 80.00 78 ARG A CA 1
ATOM 587 C C . ARG A 1 78 ? -2.348 12.420 -3.911 1.00 80.00 78 ARG A C 1
ATOM 589 O O . ARG A 1 78 ? -3.422 12.934 -3.634 1.00 80.00 78 ARG A O 1
ATOM 596 N N . GLU A 1 79 ? -1.806 12.448 -5.119 1.00 76.12 79 GLU A N 1
ATOM 597 C CA . GLU A 1 79 ? -2.368 13.211 -6.232 1.00 76.12 79 GLU A CA 1
ATOM 598 C C . GLU A 1 79 ? -3.730 12.652 -6.650 1.00 76.12 79 GLU A C 1
ATOM 600 O O . GLU A 1 79 ? -4.648 13.412 -6.948 1.00 76.12 79 GLU A O 1
ATOM 605 N N . ALA A 1 80 ? -3.895 11.327 -6.587 1.00 73.25 80 ALA A N 1
ATOM 606 C CA . ALA A 1 80 ? -5.173 10.672 -6.843 1.00 73.25 80 ALA A CA 1
ATOM 607 C C . ALA A 1 80 ? -6.237 11.022 -5.784 1.00 73.25 80 ALA A C 1
ATOM 609 O O . ALA A 1 80 ? -7.394 11.238 -6.133 1.00 73.25 80 ALA A O 1
ATOM 610 N N . MET A 1 81 ? -5.854 11.118 -4.506 1.00 75.38 81 MET A N 1
ATOM 611 C CA . MET A 1 81 ? -6.757 11.555 -3.432 1.00 75.38 81 MET A CA 1
ATOM 612 C C . MET A 1 81 ? -7.159 13.027 -3.593 1.00 75.38 81 MET A C 1
ATOM 614 O O . MET A 1 81 ? -8.337 13.354 -3.488 1.00 75.38 81 MET A O 1
ATOM 618 N N . ASP A 1 82 ? -6.193 13.901 -3.885 1.00 74.19 82 ASP A N 1
ATOM 619 C CA . ASP A 1 82 ? -6.423 15.342 -4.054 1.00 74.19 8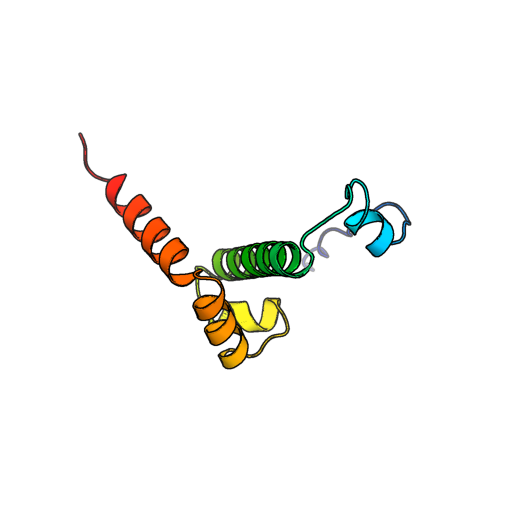2 ASP A CA 1
ATOM 620 C C . ASP A 1 82 ? -7.219 15.650 -5.347 1.00 74.19 82 ASP A C 1
ATOM 622 O O . ASP A 1 82 ? -7.893 16.675 -5.458 1.00 74.19 82 ASP A O 1
ATOM 626 N N . ALA A 1 83 ? -7.156 14.773 -6.355 1.00 68.50 83 ALA A N 1
ATOM 627 C CA . ALA A 1 83 ? -8.021 14.827 -7.534 1.00 68.50 83 ALA A CA 1
ATOM 628 C C . ALA A 1 83 ? -9.456 14.363 -7.226 1.00 68.50 83 ALA A C 1
ATOM 630 O O . ALA A 1 83 ? -10.406 14.993 -7.687 1.00 68.50 83 ALA A O 1
ATOM 631 N N . ALA A 1 84 ? -9.620 13.302 -6.428 1.00 65.00 84 ALA A N 1
ATOM 632 C CA . ALA A 1 84 ? -10.934 12.808 -6.017 1.00 65.00 84 ALA A CA 1
ATOM 633 C C . ALA A 1 84 ? -11.700 13.830 -5.158 1.00 65.00 84 ALA A C 1
ATOM 635 O O . ALA A 1 84 ? -12.898 14.011 -5.357 1.00 65.00 84 ALA A O 1
ATOM 636 N N . ASP A 1 85 ? -11.004 14.537 -4.261 1.00 64.00 85 ASP A N 1
ATOM 637 C CA . ASP A 1 85 ? -11.587 15.607 -3.441 1.00 64.00 85 ASP A CA 1
ATOM 638 C C . ASP A 1 85 ? -12.088 16.777 -4.307 1.00 64.00 85 ASP A C 1
ATOM 640 O O . ASP A 1 85 ? -13.234 17.200 -4.185 1.00 64.00 85 ASP A O 1
ATOM 644 N N . ARG A 1 86 ? -11.287 17.230 -5.284 1.00 64.88 86 ARG A N 1
ATOM 645 C CA . ARG A 1 86 ? -11.696 18.292 -6.226 1.00 64.88 86 ARG A CA 1
ATOM 646 C C . ARG A 1 86 ? -12.901 17.902 -7.084 1.00 64.88 86 ARG A C 1
ATOM 648 O O . ARG A 1 86 ? -13.798 18.717 -7.269 1.00 64.88 86 ARG A O 1
ATOM 655 N N . SER A 1 87 ? -12.958 16.652 -7.543 1.00 60.12 87 SER A N 1
ATOM 656 C CA . SER A 1 87 ? -14.083 16.147 -8.340 1.00 60.12 87 SER A CA 1
ATOM 657 C C . SER A 1 87 ? -15.395 16.052 -7.550 1.00 60.12 87 SER A C 1
ATOM 659 O O . SER A 1 87 ? -16.456 16.040 -8.171 1.00 60.12 87 SER A O 1
ATOM 661 N N . ALA A 1 88 ? -15.352 15.966 -6.216 1.00 59.00 88 ALA A N 1
ATOM 662 C CA . ALA A 1 88 ? -16.551 15.973 -5.377 1.00 59.00 88 ALA A CA 1
ATOM 663 C C . ALA A 1 88 ? -17.148 17.383 -5.231 1.00 59.00 88 ALA A C 1
ATOM 665 O O . ALA A 1 88 ? -18.364 17.528 -5.142 1.00 59.00 88 ALA A O 1
ATOM 666 N N . VAL A 1 89 ? -16.307 18.421 -5.266 1.00 59.34 89 VAL A N 1
ATOM 667 C CA . VAL A 1 89 ? -16.731 19.826 -5.128 1.00 59.34 89 VAL A CA 1
ATOM 668 C C . VAL A 1 89 ? -17.339 20.371 -6.430 1.00 59.34 89 VAL A C 1
ATOM 670 O O . VAL A 1 89 ? -18.210 21.233 -6.396 1.00 59.34 89 VAL A O 1
ATOM 673 N N . GLU A 1 90 ? -16.943 19.843 -7.590 1.00 58.72 90 GLU A N 1
ATOM 674 C CA . GLU A 1 90 ? -17.438 20.294 -8.904 1.00 58.72 90 GLU A CA 1
ATOM 675 C C . GLU A 1 90 ? -18.831 19.735 -9.281 1.00 58.72 90 GLU A C 1
ATOM 677 O O . GLU A 1 90 ? -19.407 20.146 -10.288 1.00 58.72 90 GLU A O 1
ATOM 682 N N . GLY A 1 91 ? -19.408 18.839 -8.468 1.00 55.97 91 GLY A N 1
ATOM 683 C CA . GLY A 1 91 ? -20.753 18.275 -8.668 1.00 55.97 91 GLY A CA 1
ATOM 684 C C . GLY A 1 91 ? -21.902 19.060 -8.016 1.00 55.97 91 GLY A C 1
ATOM 685 O O . GLY A 1 91 ? -23.066 18.773 -8.293 1.00 55.97 91 GLY A O 1
ATOM 686 N N . GLU A 1 92 ? -21.605 20.056 -7.177 1.00 54.16 92 GLU A N 1
ATOM 687 C CA . GLU A 1 92 ? -22.593 20.851 -6.434 1.00 54.16 92 GLU A CA 1
ATOM 688 C C . GLU A 1 92 ? -22.597 22.308 -6.920 1.00 54.16 92 GLU A C 1
ATOM 690 O O . GLU A 1 92 ? -22.126 23.215 -6.240 1.00 54.16 92 GLU A O 1
ATOM 695 N N . GLY A 1 93 ? -23.099 22.572 -8.129 1.00 58.66 93 GLY A N 1
ATOM 696 C CA . GLY A 1 93 ? -23.147 23.959 -8.597 1.00 58.66 93 GLY A CA 1
ATOM 697 C C . GLY A 1 93 ? -23.520 24.176 -10.050 1.00 58.66 93 GLY A C 1
ATOM 698 O O . GLY A 1 93 ? -22.802 24.884 -10.739 1.00 58.66 93 GLY A O 1
ATOM 699 N N . THR A 1 94 ? -24.625 23.610 -10.534 1.00 56.72 94 THR A N 1
ATOM 700 C CA . THR A 1 94 ? -25.334 24.163 -11.706 1.00 56.72 94 THR A CA 1
ATOM 701 C C . THR A 1 94 ? -26.826 23.817 -11.641 1.00 56.72 94 THR A C 1
ATOM 703 O O . THR A 1 94 ? -27.274 22.748 -12.050 1.00 56.72 94 THR A O 1
ATOM 706 N N . SER A 1 95 ? -27.613 24.741 -11.098 1.00 51.41 95 SER A N 1
ATOM 707 C CA . SER A 1 95 ? -29.047 24.909 -11.366 1.00 51.41 95 SER A CA 1
ATOM 708 C C . SER A 1 95 ? -29.337 26.393 -11.506 1.00 51.41 95 SER A C 1
ATOM 710 O O . SER A 1 95 ? -28.666 27.174 -10.794 1.00 51.41 95 SER A O 1
#

Secondary structure (DSSP, 8-state):
-PPPP--PPP---S--HHHHHHTT--SS--HHHHHHHHHHHHHHHHHHHTTT-HHHHHHHTT--HHHHHHHHHHTTHHHHHHHHHHHHHTTS---

Foldseek 3Di:
DDDDDDDDPDDDDPDDVVCVVCPPDDDDDDPVVVVLVVVLVLLVVLCVVVVNPLCRSQVVVVHHSVVSVVSCVVSVVVVVVVVVVVVVVVVPDDD